Protein AF-A0A9W4WIR3-F1 (afdb_monomer)

Structure (mmCIF, N/CA/C/O backbone):
data_AF-A0A9W4WIR3-F1
#
_entry.id   AF-A0A9W4WIR3-F1
#
loop_
_atom_site.group_PDB
_atom_site.id
_atom_site.type_symbol
_atom_site.label_atom_id
_atom_site.label_alt_id
_atom_site.label_comp_id
_atom_site.label_asym_id
_atom_site.label_entity_id
_atom_site.label_seq_id
_atom_site.pdbx_PDB_ins_code
_atom_site.Cartn_x
_atom_site.Cartn_y
_atom_site.Cartn_z
_atom_site.occupancy
_atom_site.B_iso_or_equiv
_atom_site.auth_seq_id
_atom_site.auth_comp_id
_atom_site.auth_asym_id
_atom_site.auth_atom_id
_atom_site.pdbx_PDB_model_num
ATOM 1 N N . MET A 1 1 ? 50.436 39.613 -76.087 1.00 30.25 1 MET A N 1
ATOM 2 C CA . MET A 1 1 ? 48.975 39.705 -76.335 1.00 30.25 1 MET A CA 1
ATOM 3 C C . MET A 1 1 ? 48.524 38.460 -77.106 1.00 30.25 1 MET A C 1
ATOM 5 O O . MET A 1 1 ? 49.357 37.901 -77.804 1.00 30.25 1 MET A O 1
ATOM 9 N N . PRO A 1 2 ? 47.306 37.939 -76.873 1.00 43.53 2 PRO A N 1
ATOM 10 C CA . PRO A 1 2 ? 47.129 36.667 -76.156 1.00 43.53 2 PRO A CA 1
ATOM 11 C C . PRO A 1 2 ? 46.488 35.547 -76.994 1.00 43.53 2 PRO A C 1
ATOM 13 O O . PRO A 1 2 ? 45.785 35.813 -77.965 1.00 43.53 2 PRO A O 1
ATOM 16 N N . ARG A 1 3 ? 46.628 34.289 -76.548 1.00 31.00 3 ARG A N 1
ATOM 17 C CA . ARG A 1 3 ? 45.699 33.212 -76.921 1.00 31.00 3 ARG A CA 1
ATOM 18 C C . ARG A 1 3 ? 45.054 32.633 -75.665 1.00 31.00 3 ARG A C 1
ATOM 20 O O . ARG A 1 3 ? 45.722 32.169 -74.751 1.00 31.00 3 ARG A O 1
ATOM 27 N N . SER A 1 4 ? 43.737 32.778 -75.650 1.00 40.38 4 SER A N 1
ATOM 28 C CA . SER A 1 4 ? 42.777 32.390 -74.626 1.00 40.38 4 SER A CA 1
ATOM 29 C C . SER A 1 4 ? 42.793 30.881 -74.370 1.00 40.38 4 SER A C 1
ATOM 31 O O . SER A 1 4 ? 42.628 30.101 -75.304 1.00 40.38 4 SER A O 1
ATOM 33 N N . SER A 1 5 ? 42.941 30.492 -73.103 1.00 45.44 5 SER A N 1
ATOM 34 C CA . SER A 1 5 ? 42.632 29.154 -72.594 1.00 45.44 5 SER A CA 1
ATOM 35 C C . SER A 1 5 ? 41.405 29.268 -71.689 1.00 45.44 5 SER A C 1
ATOM 37 O O . SER A 1 5 ? 41.514 29.516 -70.490 1.00 45.44 5 SER A O 1
ATOM 39 N N . LYS A 1 6 ? 40.220 29.136 -72.288 1.00 47.03 6 LYS A N 1
ATOM 40 C CA . LYS A 1 6 ? 38.968 28.820 -71.589 1.00 47.03 6 LYS A CA 1
ATOM 41 C C . LYS A 1 6 ? 38.882 27.304 -71.445 1.00 47.03 6 LYS A C 1
ATOM 43 O O . LYS A 1 6 ? 38.845 26.672 -72.491 1.00 47.03 6 LYS A O 1
ATOM 48 N N . THR A 1 7 ? 38.782 26.795 -70.209 1.00 46.00 7 THR A N 1
ATOM 49 C CA . THR A 1 7 ? 37.977 25.627 -69.741 1.00 46.00 7 THR A CA 1
ATOM 50 C C . THR A 1 7 ? 38.471 25.151 -68.358 1.00 46.00 7 THR A C 1
ATOM 52 O O . THR A 1 7 ? 39.651 25.318 -68.067 1.00 46.00 7 THR A O 1
ATOM 55 N N . PRO A 1 8 ? 37.651 24.479 -67.528 1.00 44.12 8 PRO A N 1
ATOM 56 C CA . PRO A 1 8 ? 36.415 24.971 -66.917 1.00 44.12 8 PRO A CA 1
ATOM 57 C C . PRO A 1 8 ? 36.461 24.834 -65.375 1.00 44.12 8 PRO A C 1
ATOM 59 O O . PRO A 1 8 ? 37.082 23.917 -64.841 1.00 44.12 8 PRO A O 1
ATOM 62 N N . LEU A 1 9 ? 35.728 25.690 -64.648 1.00 46.25 9 LEU A N 1
ATOM 63 C CA . LEU A 1 9 ? 35.335 25.394 -63.265 1.00 46.25 9 LEU A CA 1
ATOM 64 C C . LEU A 1 9 ? 34.558 24.078 -63.274 1.00 46.25 9 LEU A C 1
ATOM 66 O O . LEU A 1 9 ? 33.414 24.040 -63.722 1.00 46.25 9 LEU A O 1
ATOM 70 N N . SER A 1 10 ? 35.184 23.007 -62.807 1.00 42.59 10 SER A N 1
ATOM 71 C CA . SER A 1 10 ? 34.531 21.714 -62.695 1.00 42.59 10 SER A CA 1
ATOM 72 C C . SER A 1 10 ? 34.669 21.218 -61.269 1.00 42.59 10 SER A C 1
ATOM 74 O O . SER A 1 10 ? 35.717 20.737 -60.860 1.00 42.59 10 SER A O 1
ATOM 76 N N . ILE A 1 11 ? 33.535 21.315 -60.575 1.00 48.41 11 ILE A N 1
ATOM 77 C CA . ILE A 1 11 ? 33.068 20.294 -59.645 1.00 48.41 11 ILE A CA 1
ATOM 78 C C . ILE A 1 11 ? 33.831 20.266 -58.314 1.00 48.41 11 ILE A C 1
ATOM 80 O O . ILE A 1 11 ? 34.620 19.376 -58.038 1.00 48.41 11 ILE A O 1
ATOM 84 N N . ASN A 1 12 ? 33.479 21.202 -57.432 1.00 47.25 12 ASN A N 1
ATOM 85 C CA . ASN A 1 12 ? 33.569 20.975 -55.985 1.00 47.25 12 ASN A CA 1
ATOM 86 C C . ASN A 1 12 ? 32.191 21.124 -55.315 1.00 47.25 12 ASN A C 1
ATOM 88 O O . ASN A 1 12 ? 32.084 21.520 -54.167 1.00 47.25 12 ASN A O 1
ATOM 92 N N . ILE A 1 13 ? 31.116 20.828 -56.055 1.00 45.84 13 ILE A N 1
ATOM 93 C CA . ILE A 1 13 ? 29.727 20.903 -55.555 1.00 45.84 13 ILE A CA 1
ATOM 94 C C . ILE A 1 13 ? 29.255 19.533 -55.016 1.00 45.84 13 ILE A C 1
ATOM 96 O O . ILE A 1 13 ? 28.239 19.436 -54.330 1.00 45.84 13 ILE A O 1
ATOM 100 N N . ILE A 1 14 ? 30.009 18.459 -55.280 1.00 46.72 14 ILE A N 1
ATOM 101 C CA . ILE A 1 14 ? 29.618 17.089 -54.905 1.00 46.72 14 ILE A CA 1
ATOM 102 C C . ILE A 1 14 ? 30.038 16.741 -53.464 1.00 46.72 14 ILE A C 1
ATOM 104 O O . ILE A 1 14 ? 29.395 15.907 -52.835 1.00 46.72 14 ILE A O 1
ATOM 108 N N . ASN A 1 15 ? 31.047 17.412 -52.893 1.00 48.00 15 ASN A N 1
ATOM 109 C CA . ASN A 1 15 ? 31.539 17.065 -51.552 1.00 48.00 15 ASN A CA 1
ATOM 110 C C . ASN A 1 15 ? 30.785 17.748 -50.400 1.00 48.00 15 ASN A C 1
ATOM 112 O O . ASN A 1 15 ? 30.662 17.142 -49.338 1.00 48.00 15 ASN A O 1
ATOM 116 N N . ASP A 1 16 ? 30.251 18.958 -50.588 1.00 46.59 16 ASP A N 1
ATOM 117 C CA . ASP A 1 16 ? 29.539 19.668 -49.511 1.00 46.59 16 ASP A CA 1
ATOM 118 C C . ASP A 1 16 ? 28.076 19.221 -49.365 1.00 46.59 16 ASP A C 1
ATOM 120 O O . ASP A 1 16 ? 27.536 19.168 -48.266 1.00 46.59 16 ASP A O 1
ATOM 124 N N . THR A 1 17 ? 27.427 18.797 -50.452 1.00 49.19 17 THR A N 1
ATOM 125 C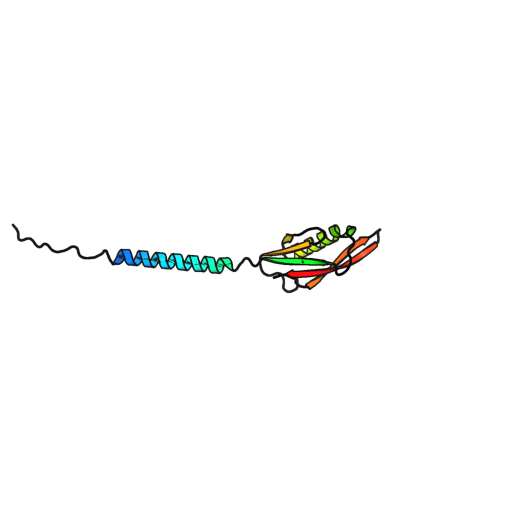 CA . THR A 1 17 ? 26.032 18.320 -50.383 1.00 49.19 17 THR A CA 1
ATOM 126 C C . THR A 1 17 ? 25.909 16.910 -49.803 1.00 49.19 17 THR A C 1
ATOM 128 O O . THR A 1 17 ? 24.873 16.562 -49.235 1.00 49.19 17 THR A O 1
ATOM 131 N N . GLN A 1 18 ? 26.960 16.090 -49.904 1.00 46.03 18 GLN A N 1
ATOM 132 C CA . GLN A 1 18 ? 26.957 14.717 -49.400 1.00 46.03 18 GLN A CA 1
ATOM 133 C C . GLN A 1 18 ? 27.224 14.647 -47.887 1.00 46.03 18 GLN A C 1
ATOM 135 O O . GLN A 1 18 ? 26.664 13.788 -47.202 1.00 46.03 18 GLN A O 1
ATOM 140 N N . THR A 1 19 ? 28.025 15.569 -47.343 1.00 50.25 19 THR A N 1
ATOM 141 C CA . THR A 1 19 ? 28.309 15.651 -45.903 1.00 50.25 19 THR A CA 1
ATOM 142 C C . THR A 1 19 ? 27.120 16.184 -45.105 1.00 50.25 19 THR A C 1
ATOM 144 O O . THR A 1 19 ? 26.859 15.665 -44.019 1.00 50.25 19 THR A O 1
ATOM 147 N N . ASP A 1 20 ? 26.346 17.130 -45.644 1.00 50.50 20 ASP A N 1
ATOM 148 C CA . ASP A 1 20 ? 25.134 17.635 -44.985 1.00 50.50 20 ASP A CA 1
ATOM 149 C C . ASP A 1 20 ? 23.993 16.599 -44.964 1.00 50.50 20 ASP A C 1
ATOM 151 O O . ASP A 1 20 ? 23.390 16.363 -43.914 1.00 50.50 20 ASP A O 1
ATOM 155 N N . LEU A 1 21 ? 23.777 15.869 -46.066 1.00 52.78 21 LEU A N 1
ATOM 156 C CA . LEU A 1 21 ? 22.785 14.783 -46.145 1.00 52.78 21 LEU A CA 1
ATOM 157 C C . LEU A 1 21 ? 23.079 13.632 -45.166 1.00 52.78 21 LEU A C 1
ATOM 159 O O . LEU A 1 21 ? 22.174 13.134 -44.496 1.00 52.78 21 LEU A O 1
ATOM 163 N N . LEU A 1 22 ? 24.345 13.224 -45.030 1.00 51.78 22 LEU A N 1
ATOM 164 C CA . LEU A 1 22 ? 24.761 12.188 -44.072 1.00 51.78 22 LEU A CA 1
ATOM 165 C C . LEU A 1 22 ? 24.641 12.653 -42.611 1.00 51.78 22 LEU A C 1
ATOM 167 O O . LEU A 1 22 ? 24.320 11.861 -41.719 1.00 51.78 22 LEU A O 1
ATOM 171 N N . LYS A 1 23 ? 24.878 13.942 -42.349 1.00 52.66 23 LYS A N 1
ATOM 172 C CA . LYS A 1 23 ? 24.800 14.526 -41.006 1.00 52.66 23 LYS A CA 1
ATOM 173 C C . LYS A 1 23 ? 23.362 14.580 -40.494 1.00 52.66 23 LYS A C 1
ATOM 175 O O . LYS A 1 23 ? 23.138 14.330 -39.308 1.00 52.66 23 LYS A O 1
ATOM 180 N N . ASP A 1 24 ? 22.394 14.848 -41.364 1.00 53.59 24 ASP A N 1
ATOM 181 C CA . ASP A 1 24 ? 20.982 14.891 -40.979 1.00 53.59 24 ASP A CA 1
ATOM 182 C C . ASP A 1 24 ? 20.365 13.496 -40.789 1.00 53.59 24 ASP A C 1
ATOM 184 O O . ASP A 1 24 ? 19.580 13.307 -39.855 1.00 53.59 24 ASP A O 1
ATOM 188 N N . I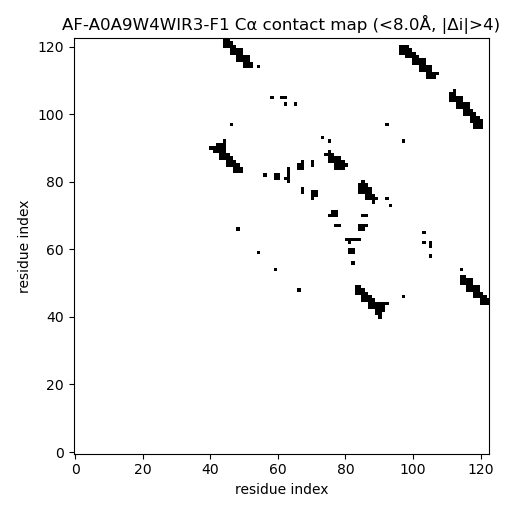LE A 1 25 ? 20.813 12.481 -41.541 1.00 57.12 25 ILE A N 1
ATOM 189 C CA . ILE A 1 25 ? 20.450 11.071 -41.291 1.00 57.12 25 ILE A CA 1
ATOM 190 C C . ILE A 1 25 ? 20.927 10.623 -39.898 1.00 57.12 25 ILE A C 1
ATOM 192 O O . ILE A 1 25 ? 20.175 9.990 -39.148 1.00 57.12 25 ILE A O 1
ATOM 196 N N . ASN A 1 26 ? 22.151 10.994 -39.509 1.00 58.16 26 ASN A N 1
ATOM 197 C CA . ASN A 1 26 ? 22.712 10.635 -38.204 1.00 58.16 26 ASN A CA 1
ATOM 198 C C . ASN A 1 26 ? 22.005 11.343 -37.040 1.00 58.16 26 ASN A C 1
ATOM 200 O O . ASN A 1 26 ? 21.760 10.720 -36.006 1.00 58.16 26 ASN A O 1
ATOM 204 N N . LYS A 1 27 ? 21.619 12.616 -37.203 1.00 60.34 27 LYS A N 1
ATOM 205 C CA . LYS A 1 27 ? 20.827 13.342 -36.194 1.00 60.34 27 LYS A CA 1
ATOM 206 C C . LYS A 1 27 ? 19.434 12.738 -36.020 1.00 60.34 27 LYS A C 1
ATOM 208 O O . LYS A 1 27 ? 19.010 12.542 -34.884 1.00 60.34 27 LYS A O 1
ATOM 213 N N . PHE A 1 28 ? 18.736 12.421 -37.114 1.00 60.66 28 PHE A N 1
ATOM 214 C CA . PHE A 1 28 ? 17.400 11.821 -37.051 1.00 60.66 28 PHE A CA 1
ATOM 215 C C . PHE A 1 28 ? 17.438 10.435 -36.398 1.00 60.66 28 PHE A C 1
ATOM 217 O O . PHE A 1 28 ? 16.624 10.134 -35.530 1.00 60.66 28 PHE A O 1
ATOM 224 N N . THR A 1 29 ? 18.441 9.626 -36.743 1.00 64.00 29 THR A N 1
ATOM 225 C CA . THR A 1 29 ? 18.641 8.293 -36.162 1.00 64.00 29 THR A CA 1
ATOM 226 C C . THR A 1 29 ? 18.949 8.378 -34.666 1.00 64.00 29 THR A C 1
ATOM 228 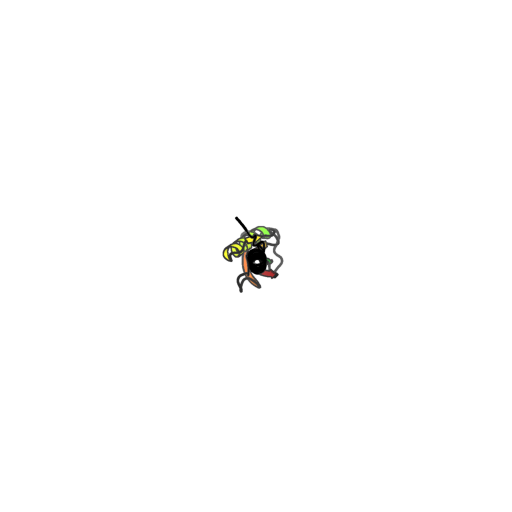O O . THR A 1 29 ? 18.329 7.672 -33.876 1.00 64.00 29 THR A O 1
ATOM 231 N N . LEU A 1 30 ? 19.838 9.281 -34.238 1.00 61.84 30 LEU A N 1
ATOM 232 C CA . LEU A 1 30 ? 20.132 9.488 -32.816 1.00 61.84 30 LEU A CA 1
ATOM 233 C C . LEU A 1 30 ? 18.901 9.958 -32.033 1.00 61.84 30 LEU A C 1
ATOM 235 O O . LEU A 1 30 ? 18.610 9.402 -30.977 1.00 61.84 30 LEU A O 1
ATOM 239 N N . LEU A 1 31 ? 18.147 10.932 -32.552 1.00 63.56 31 LEU A N 1
ATOM 240 C CA . LEU A 1 31 ? 16.912 11.410 -31.921 1.00 63.56 31 LEU A CA 1
ATOM 241 C C . LEU A 1 31 ? 15.852 10.308 -31.830 1.00 63.56 31 LEU A C 1
ATOM 243 O O . LEU A 1 31 ? 15.198 10.179 -30.799 1.00 63.56 31 LEU A O 1
ATOM 247 N N . PHE A 1 32 ? 15.721 9.481 -32.868 1.00 64.25 32 PHE A N 1
ATOM 248 C CA . PHE A 1 32 ? 14.831 8.325 -32.878 1.00 64.25 32 PHE A CA 1
ATOM 249 C C . PHE A 1 32 ? 15.212 7.305 -31.796 1.00 64.25 32 PHE A C 1
ATOM 251 O O . PHE A 1 32 ? 14.335 6.850 -31.065 1.00 64.25 32 PHE A O 1
ATOM 258 N N . TRP A 1 33 ? 16.505 7.015 -31.608 1.00 62.34 33 TRP A N 1
ATOM 259 C CA . TRP A 1 33 ? 16.983 6.146 -30.525 1.00 62.34 33 TRP A CA 1
ATOM 260 C C . TRP A 1 33 ? 16.804 6.761 -29.134 1.00 62.34 33 TRP A C 1
ATOM 262 O O . TRP A 1 33 ? 16.393 6.052 -28.219 1.00 62.34 33 TRP A O 1
ATOM 272 N N . PHE A 1 34 ? 17.037 8.066 -28.956 1.00 63.00 34 PHE A N 1
ATOM 273 C CA . PHE A 1 34 ? 16.742 8.750 -27.690 1.00 63.00 34 PHE A CA 1
ATOM 274 C C . PHE A 1 34 ? 15.243 8.759 -27.376 1.00 63.00 34 PHE A C 1
ATOM 276 O O . PHE A 1 34 ? 14.869 8.610 -26.217 1.00 63.00 34 PHE A O 1
ATOM 283 N N . PHE A 1 35 ? 14.381 8.883 -28.386 1.00 58.56 35 PHE A N 1
ATOM 284 C CA . PHE A 1 35 ? 12.932 8.829 -28.206 1.00 58.56 35 PHE A CA 1
ATOM 285 C C . PHE A 1 35 ? 12.446 7.403 -27.902 1.00 58.56 35 PHE A C 1
ATOM 287 O O . PHE A 1 35 ? 11.624 7.217 -27.011 1.00 58.56 35 PHE A O 1
ATOM 294 N N . LEU A 1 36 ? 13.001 6.381 -28.565 1.00 56.03 36 LEU A N 1
ATOM 295 C CA . LEU A 1 36 ? 12.702 4.968 -28.290 1.00 56.03 36 LEU A CA 1
ATOM 296 C C . LEU A 1 36 ? 13.206 4.506 -26.918 1.00 56.03 36 LEU A C 1
ATOM 298 O O . LEU A 1 36 ? 12.484 3.811 -26.207 1.00 56.03 36 LEU A O 1
ATOM 302 N N . LEU A 1 37 ? 14.410 4.918 -26.514 1.00 53.81 37 LEU A N 1
ATOM 303 C CA . LEU A 1 37 ? 14.944 4.641 -25.177 1.00 53.81 37 LEU A CA 1
ATOM 304 C C . LEU A 1 37 ? 14.245 5.485 -24.098 1.00 53.81 37 LEU A C 1
ATOM 306 O O . LEU A 1 37 ? 14.047 5.007 -22.984 1.00 53.81 37 LEU A O 1
ATOM 310 N N . GLY A 1 38 ? 13.824 6.710 -24.425 1.00 48.06 38 GLY A N 1
ATOM 311 C CA . GLY A 1 38 ? 13.077 7.595 -23.527 1.00 48.06 38 GLY A CA 1
ATOM 312 C C . GLY A 1 38 ? 11.617 7.179 -23.317 1.00 48.06 38 GLY A C 1
ATOM 313 O O . GLY A 1 38 ? 11.060 7.407 -22.246 1.00 48.06 38 GLY A O 1
ATOM 314 N N . ALA A 1 39 ? 10.995 6.518 -24.298 1.00 48.47 39 ALA A N 1
ATOM 315 C CA . ALA A 1 39 ? 9.623 6.019 -24.192 1.00 48.47 39 ALA A CA 1
ATOM 316 C C . ALA A 1 39 ? 9.491 4.777 -23.288 1.00 48.47 39 ALA A C 1
ATOM 318 O O . ALA A 1 39 ? 8.391 4.456 -22.841 1.00 48.47 39 ALA A O 1
ATOM 319 N N . ALA A 1 40 ? 10.595 4.089 -22.978 1.00 47.47 40 ALA A N 1
ATOM 320 C CA . ALA A 1 40 ? 10.580 2.879 -22.158 1.00 47.47 40 ALA A CA 1
ATOM 321 C C . ALA A 1 40 ? 10.467 3.141 -20.642 1.00 47.47 40 ALA A C 1
ATOM 323 O O . ALA A 1 40 ? 10.242 2.202 -19.881 1.00 47.47 40 ALA A O 1
ATOM 324 N N . SER A 1 41 ? 10.621 4.380 -20.163 1.00 46.91 41 SER A N 1
ATOM 325 C CA . SER A 1 41 ? 10.841 4.635 -18.729 1.00 46.91 41 SER A CA 1
ATOM 326 C C . SER A 1 41 ? 9.628 5.133 -17.938 1.00 46.91 41 SER A C 1
ATOM 328 O O . SER A 1 41 ? 9.798 5.625 -16.823 1.00 46.91 41 SER A O 1
ATOM 330 N N . VAL A 1 42 ? 8.399 5.002 -18.449 1.00 50.16 42 VAL A N 1
ATOM 331 C CA . VAL A 1 42 ? 7.193 5.387 -17.686 1.00 50.16 42 VAL A CA 1
ATOM 332 C C . VAL A 1 42 ? 6.170 4.258 -17.607 1.00 50.16 42 VAL A C 1
ATOM 334 O O . VAL A 1 42 ? 4.984 4.431 -17.865 1.00 50.16 42 VAL A O 1
ATOM 337 N N . TYR A 1 43 ? 6.624 3.078 -17.188 1.00 51.69 43 TYR A N 1
ATOM 338 C CA . TYR A 1 43 ? 5.714 2.067 -16.654 1.00 51.69 43 TYR A CA 1
ATOM 339 C C . TYR A 1 43 ? 5.206 2.552 -15.294 1.00 51.69 43 TYR A C 1
ATOM 341 O O . TYR A 1 43 ? 5.860 2.383 -14.269 1.00 51.69 43 TYR A O 1
ATOM 349 N N . ALA A 1 44 ? 4.058 3.226 -15.286 1.00 57.12 44 ALA A N 1
ATOM 350 C CA . ALA A 1 44 ? 3.358 3.550 -14.054 1.00 57.12 44 ALA A CA 1
ATOM 351 C C . ALA A 1 44 ? 2.573 2.313 -13.607 1.00 57.12 44 ALA A C 1
ATOM 353 O O . ALA A 1 44 ? 1.522 2.005 -14.163 1.00 57.12 44 ALA A O 1
ATOM 354 N N . SER A 1 45 ? 3.089 1.583 -12.617 1.00 72.44 45 SER A N 1
ATOM 355 C CA . SER A 1 45 ? 2.339 0.481 -12.011 1.00 72.44 45 SER A CA 1
ATOM 356 C C . SER A 1 45 ? 1.430 1.019 -10.913 1.00 72.44 45 SER A C 1
ATOM 358 O O . SER A 1 45 ? 1.907 1.608 -9.939 1.00 72.44 45 SER A O 1
ATOM 360 N N . THR A 1 46 ? 0.125 0.789 -11.046 1.00 84.69 46 THR A N 1
ATOM 361 C CA . THR A 1 46 ? -0.860 1.158 -10.024 1.00 84.69 46 THR A CA 1
ATOM 362 C C . THR A 1 46 ? -1.197 -0.052 -9.160 1.00 84.69 46 THR A C 1
ATOM 364 O O . THR A 1 46 ? -1.682 -1.084 -9.633 1.00 84.69 46 THR A O 1
ATOM 367 N N . CYS A 1 47 ? -0.998 0.091 -7.854 1.00 86.75 47 CYS A N 1
ATOM 368 C CA . CYS A 1 47 ? 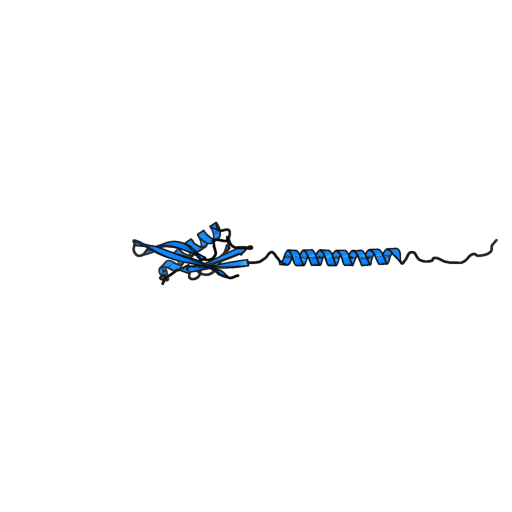-1.410 -0.875 -6.848 1.00 86.75 47 CYS A CA 1
ATOM 369 C C . CYS A 1 47 ? -2.617 -0.356 -6.077 1.00 86.75 47 CYS A C 1
ATOM 371 O O . CYS A 1 47 ? -2.667 0.801 -5.690 1.00 86.75 47 CYS A O 1
ATOM 373 N N . THR A 1 48 ? -3.602 -1.209 -5.831 1.00 89.19 48 THR A N 1
ATOM 374 C CA . THR A 1 48 ? -4.808 -0.871 -5.067 1.00 89.19 48 THR A CA 1
ATOM 375 C C . THR A 1 48 ? -4.835 -1.665 -3.774 1.00 89.19 48 THR A C 1
ATOM 377 O O . THR A 1 48 ? -4.496 -2.848 -3.762 1.00 89.19 48 THR A O 1
ATOM 380 N N . ALA A 1 49 ? -5.212 -1.019 -2.676 1.00 88.19 49 ALA A N 1
ATOM 381 C CA . ALA A 1 49 ? -5.379 -1.666 -1.385 1.00 88.19 49 ALA A CA 1
ATOM 382 C C . ALA A 1 49 ? -6.850 -2.037 -1.190 1.00 88.19 49 ALA A C 1
ATOM 384 O O . ALA A 1 49 ? -7.742 -1.203 -1.341 1.00 88.19 49 ALA A O 1
ATOM 385 N N . SER A 1 50 ? -7.101 -3.302 -0.859 1.00 86.62 50 SER A N 1
ATOM 386 C CA . SER A 1 50 ? -8.440 -3.830 -0.587 1.00 86.62 50 SER A CA 1
ATOM 387 C C . SER A 1 50 ? -8.463 -4.563 0.759 1.00 86.62 50 SER A C 1
ATOM 389 O O . SER A 1 50 ? -7.568 -5.376 1.016 1.00 86.62 50 SER A O 1
ATOM 391 N N . PRO A 1 51 ? -9.457 -4.313 1.627 1.00 85.81 51 PRO A N 1
ATOM 392 C CA . PRO A 1 51 ? -9.649 -5.099 2.842 1.00 85.81 51 PRO A CA 1
ATOM 393 C C . PRO A 1 51 ? -10.055 -6.540 2.487 1.00 85.81 51 PRO A C 1
ATOM 395 O O . PRO A 1 51 ? -10.769 -6.775 1.516 1.00 85.81 51 PRO A O 1
ATOM 398 N N . GLN A 1 52 ? -9.608 -7.525 3.271 1.00 76.62 52 GLN A N 1
ATOM 399 C CA . GLN A 1 52 ? -9.928 -8.950 3.079 1.00 76.62 52 GLN A CA 1
ATOM 400 C C . GLN A 1 52 ? -11.295 -9.353 3.674 1.00 76.62 52 GLN A C 1
ATOM 402 O O . GLN A 1 52 ? -11.551 -10.532 3.897 1.00 76.62 52 GLN A O 1
ATOM 407 N N . GLY A 1 53 ? -12.173 -8.384 3.939 1.00 74.88 53 GLY A N 1
ATOM 408 C CA . GLY A 1 53 ? -13.513 -8.581 4.488 1.00 74.88 53 GLY A CA 1
ATOM 409 C C . GLY A 1 53 ? -14.363 -7.318 4.342 1.00 74.88 53 GLY A C 1
ATOM 410 O O . GLY A 1 53 ? -13.888 -6.309 3.819 1.00 74.88 53 GLY A O 1
ATOM 411 N N . ASN A 1 54 ? -15.612 -7.366 4.815 1.00 70.38 54 ASN A N 1
ATOM 412 C CA . ASN A 1 54 ? -16.491 -6.195 4.845 1.00 70.38 54 ASN A CA 1
ATOM 413 C C . ASN A 1 54 ? -15.970 -5.181 5.869 1.00 70.38 54 ASN A C 1
ATOM 415 O O . ASN A 1 54 ? -16.229 -5.291 7.067 1.00 70.38 54 ASN A O 1
ATOM 419 N N . LEU A 1 55 ? -15.205 -4.205 5.382 1.00 75.69 55 LEU A N 1
ATOM 420 C CA . LEU A 1 55 ? -14.854 -3.024 6.151 1.00 75.69 55 LEU A CA 1
ATOM 421 C C . LEU A 1 55 ? -16.068 -2.094 6.185 1.00 75.69 55 LEU A C 1
ATOM 423 O O . LEU A 1 55 ? -16.611 -1.732 5.144 1.00 75.69 55 LEU A O 1
ATOM 427 N N . ASP A 1 56 ? -16.505 -1.732 7.387 1.00 75.81 56 ASP A N 1
ATOM 428 C CA . ASP A 1 56 ? -17.559 -0.737 7.560 1.00 75.81 56 ASP A CA 1
ATOM 429 C C . ASP A 1 56 ? -17.057 0.640 7.086 1.00 75.81 56 ASP A C 1
ATOM 431 O O . ASP A 1 56 ? -15.922 1.024 7.386 1.00 75.81 56 ASP A O 1
ATOM 435 N N . ARG A 1 57 ? -17.912 1.400 6.389 1.00 79.06 57 ARG A N 1
ATOM 436 C CA . ARG A 1 57 ? -17.587 2.710 5.798 1.00 79.06 57 ARG A CA 1
ATOM 437 C C . ARG A 1 57 ? -17.008 3.697 6.806 1.00 79.06 57 ARG A C 1
ATOM 439 O O . ARG A 1 57 ? -16.180 4.535 6.457 1.00 79.06 57 ARG A O 1
ATOM 446 N N . ARG A 1 58 ?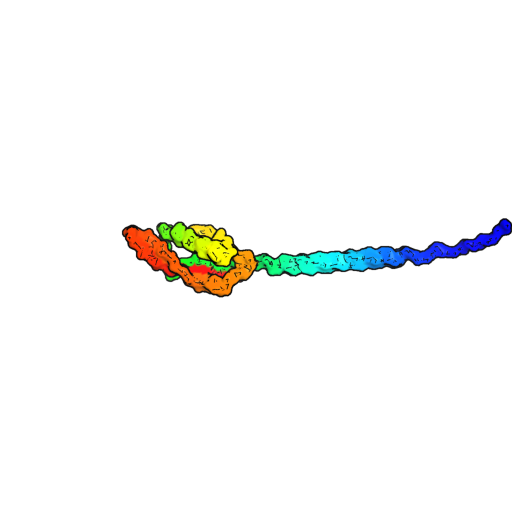 -17.400 3.581 8.077 1.00 78.50 58 ARG A N 1
ATOM 447 C CA . ARG A 1 58 ? -16.859 4.395 9.180 1.00 78.50 58 ARG A CA 1
ATOM 448 C C . ARG A 1 58 ? -15.338 4.263 9.354 1.00 78.50 58 ARG A C 1
ATOM 450 O O . ARG A 1 58 ? -14.710 5.147 9.926 1.00 78.50 58 ARG A O 1
ATOM 457 N N . PHE A 1 59 ? -14.737 3.186 8.848 1.00 82.31 59 PHE A N 1
ATOM 458 C CA . PHE A 1 59 ? -13.302 2.928 8.931 1.00 82.31 59 PHE A CA 1
ATOM 459 C C . PHE A 1 59 ? -12.539 3.215 7.636 1.00 82.31 59 PHE A C 1
ATOM 461 O O . PHE A 1 59 ? -11.307 3.166 7.658 1.00 82.31 59 PHE A O 1
ATOM 468 N N . ASP A 1 60 ? -13.226 3.566 6.542 1.00 83.25 60 ASP A N 1
ATOM 469 C CA . ASP A 1 60 ? -12.609 3.827 5.234 1.00 83.25 60 ASP A CA 1
ATOM 470 C C . ASP A 1 60 ? -11.530 4.913 5.328 1.00 83.25 60 ASP A C 1
ATOM 472 O O . ASP A 1 60 ? -10.452 4.787 4.752 1.00 83.25 60 ASP A O 1
ATOM 476 N N . GLN A 1 61 ? -11.762 5.967 6.118 1.00 85.00 61 GLN A N 1
ATOM 477 C CA . GLN A 1 61 ? -10.790 7.051 6.267 1.00 85.00 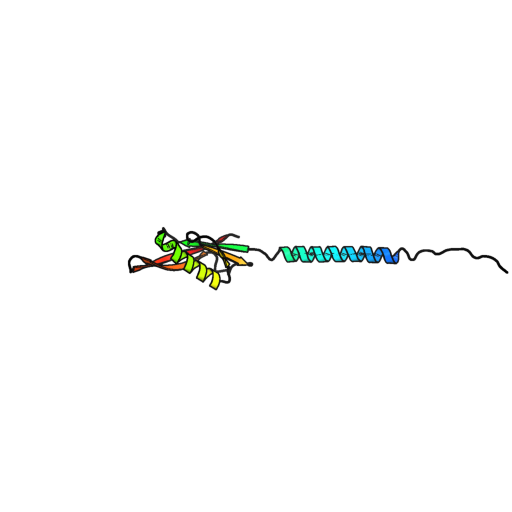61 GLN A CA 1
ATOM 478 C C . GLN A 1 61 ? -9.518 6.605 7.006 1.00 85.00 61 GLN A C 1
ATOM 480 O O . GLN A 1 61 ? -8.405 6.934 6.586 1.00 85.00 61 GLN A O 1
ATOM 485 N N . SER A 1 62 ? -9.659 5.857 8.101 1.00 84.69 62 SER A N 1
ATOM 486 C CA . SER A 1 62 ? -8.521 5.327 8.865 1.00 84.69 62 SER A CA 1
ATOM 487 C C . SER A 1 62 ? -7.731 4.318 8.036 1.00 84.69 62 SER A C 1
ATOM 489 O O . SER A 1 62 ? -6.501 4.384 7.981 1.00 84.69 62 SER A O 1
ATOM 491 N N . PHE A 1 63 ? -8.449 3.453 7.319 1.00 86.81 63 PHE A N 1
ATOM 492 C CA . PHE A 1 63 ? -7.893 2.508 6.364 1.00 86.81 63 PHE A CA 1
ATOM 493 C C . PHE A 1 63 ? -7.093 3.206 5.263 1.00 86.81 63 PHE A C 1
ATOM 495 O O . PHE A 1 63 ? -5.915 2.900 5.067 1.00 86.81 63 PHE A O 1
ATOM 502 N N . ALA A 1 64 ? -7.685 4.208 4.611 1.00 88.00 64 ALA A N 1
ATOM 503 C CA . ALA A 1 64 ? -7.025 4.988 3.575 1.00 88.00 64 ALA A CA 1
ATOM 504 C C . ALA A 1 64 ? -5.758 5.669 4.092 1.00 88.00 64 ALA A C 1
ATOM 506 O O . ALA A 1 64 ? -4.715 5.568 3.456 1.00 88.00 64 ALA A O 1
ATOM 507 N N . ARG A 1 65 ? -5.793 6.298 5.273 1.00 88.81 65 ARG A N 1
ATOM 508 C CA . ARG A 1 65 ? -4.604 6.939 5.866 1.00 88.81 65 ARG A CA 1
ATOM 509 C C . ARG A 1 65 ? -3.467 5.952 6.120 1.00 88.81 65 ARG A C 1
ATOM 511 O O . ARG A 1 65 ? -2.299 6.329 6.019 1.00 88.81 65 ARG A O 1
ATOM 518 N N . GLN A 1 66 ? -3.778 4.715 6.498 1.00 88.00 66 GLN A N 1
ATOM 519 C CA . GLN A 1 66 ? -2.761 3.695 6.753 1.00 88.00 66 GLN A CA 1
ATOM 520 C C . GLN A 1 66 ? -2.196 3.135 5.444 1.00 88.00 66 GLN A C 1
ATOM 522 O O . GLN A 1 66 ? -0.978 3.087 5.285 1.00 88.00 66 GLN A O 1
ATOM 527 N N . ALA A 1 67 ? -3.059 2.853 4.465 1.00 88.75 67 ALA A N 1
ATOM 528 C CA . ALA A 1 67 ? -2.649 2.461 3.120 1.00 88.75 67 ALA A CA 1
ATOM 529 C C . ALA A 1 67 ? -1.796 3.548 2.434 1.00 88.75 67 ALA A C 1
ATOM 531 O O . ALA A 1 67 ? -0.761 3.258 1.842 1.00 88.75 67 ALA A O 1
ATOM 532 N N . GLN A 1 68 ? -2.166 4.825 2.565 1.00 89.75 68 GLN A N 1
ATOM 533 C CA . GLN A 1 68 ? -1.391 5.949 2.032 1.00 89.75 68 GLN A CA 1
ATOM 534 C C . GLN A 1 68 ? -0.009 6.063 2.683 1.00 89.75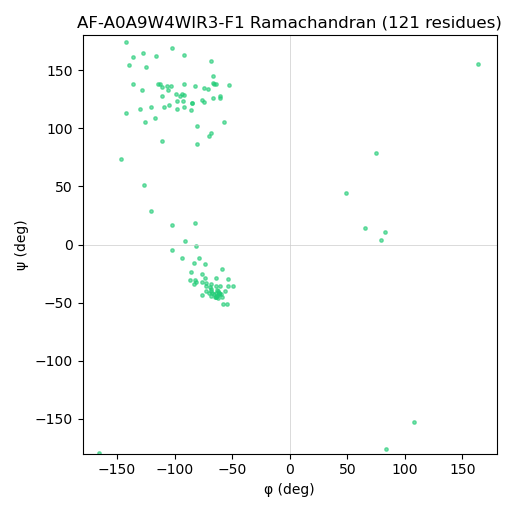 68 GLN A C 1
ATOM 536 O O . GLN A 1 68 ? 0.968 6.361 1.997 1.00 89.75 68 GLN A O 1
ATOM 541 N N . ARG A 1 69 ? 0.094 5.818 3.995 1.00 89.38 69 ARG A N 1
ATOM 542 C CA . ARG A 1 69 ? 1.383 5.784 4.700 1.00 89.38 69 ARG A CA 1
ATOM 543 C C . ARG A 1 69 ? 2.265 4.646 4.206 1.00 89.38 69 ARG A C 1
ATOM 545 O O . ARG A 1 69 ? 3.436 4.883 3.924 1.00 89.38 69 ARG A O 1
ATOM 552 N N . GLU A 1 70 ? 1.705 3.451 4.049 1.00 87.88 70 GLU A N 1
ATOM 553 C CA . GLU A 1 70 ? 2.449 2.308 3.521 1.00 87.88 70 GLU A CA 1
ATOM 554 C C . GLU A 1 70 ? 2.908 2.560 2.080 1.00 87.88 70 GLU A C 1
ATOM 556 O O . GLU A 1 70 ? 4.083 2.365 1.776 1.00 87.88 70 GLU A O 1
ATOM 561 N N . CYS A 1 71 ? 2.028 3.100 1.233 1.00 89.12 71 CYS A N 1
ATOM 562 C CA . CYS A 1 71 ? 2.355 3.511 -0.130 1.00 89.12 71 CYS A CA 1
ATOM 563 C C . CYS A 1 71 ? 3.544 4.483 -0.175 1.00 89.12 71 CYS A C 1
ATOM 565 O O . CYS A 1 71 ? 4.522 4.232 -0.877 1.00 89.12 71 CYS A O 1
ATOM 567 N N . ARG A 1 72 ? 3.501 5.553 0.630 1.00 88.81 72 ARG A N 1
ATOM 568 C CA . ARG A 1 72 ? 4.603 6.524 0.724 1.00 88.81 72 ARG A CA 1
ATOM 569 C C . ARG A 1 72 ? 5.893 5.877 1.224 1.00 88.81 72 ARG A C 1
ATOM 571 O O . ARG A 1 72 ? 6.951 6.149 0.669 1.00 88.81 72 ARG A O 1
ATOM 578 N N . SER A 1 73 ? 5.814 4.997 2.228 1.00 88.12 73 SER A N 1
ATOM 579 C CA . SER A 1 73 ? 6.988 4.273 2.745 1.00 88.12 73 SER A CA 1
ATOM 580 C C . SER A 1 73 ? 7.618 3.339 1.712 1.00 88.12 73 SER A C 1
ATOM 582 O O . SER A 1 73 ? 8.822 3.114 1.735 1.00 88.12 73 SER A O 1
ATOM 584 N N . ALA A 1 74 ? 6.813 2.826 0.781 1.00 85.12 74 ALA A N 1
ATOM 585 C CA . ALA A 1 74 ? 7.265 1.989 -0.319 1.00 85.12 74 ALA A CA 1
ATOM 586 C C . ALA A 1 74 ? 7.843 2.798 -1.497 1.00 85.12 74 ALA A C 1
ATOM 588 O O . ALA A 1 74 ? 8.261 2.199 -2.484 1.00 85.12 74 ALA A O 1
ATOM 589 N N . GLY A 1 75 ? 7.859 4.135 -1.413 1.00 86.06 75 GLY A N 1
ATOM 590 C CA . GLY A 1 75 ? 8.323 5.025 -2.482 1.00 86.06 75 GLY A CA 1
ATOM 591 C C . GLY A 1 75 ? 7.275 5.307 -3.564 1.00 86.06 75 GLY A C 1
ATOM 592 O O . GLY A 1 75 ? 7.605 5.872 -4.604 1.00 86.06 75 GLY A O 1
ATOM 593 N N . GLY A 1 76 ? 6.016 4.923 -3.336 1.00 87.50 76 GLY A N 1
ATOM 594 C CA . GLY A 1 76 ? 4.905 5.198 -4.240 1.00 87.50 76 GLY A CA 1
ATOM 595 C C . GLY A 1 76 ? 4.172 6.503 -3.914 1.00 87.50 76 GLY A C 1
ATOM 596 O O . GLY A 1 76 ? 4.270 7.069 -2.823 1.00 87.50 76 GLY A O 1
ATOM 597 N N . SER A 1 77 ? 3.399 6.981 -4.882 1.00 89.12 77 SER A N 1
ATOM 598 C CA . SER A 1 77 ? 2.530 8.149 -4.759 1.00 89.12 77 SER A CA 1
ATOM 599 C C . SER A 1 77 ? 1.097 7.700 -4.461 1.00 89.12 77 SER A C 1
ATOM 601 O O . SER A 1 77 ? 0.493 7.013 -5.288 1.00 89.12 77 SER A O 1
ATOM 603 N N . PRO A 1 78 ? 0.520 8.055 -3.299 1.00 87.94 78 PRO A N 1
ATOM 604 C CA . PRO A 1 78 ? -0.843 7.665 -2.974 1.00 87.94 78 PRO A CA 1
ATOM 605 C C . PRO A 1 78 ? -1.850 8.325 -3.916 1.00 87.94 78 PRO A C 1
ATOM 607 O O . PRO A 1 78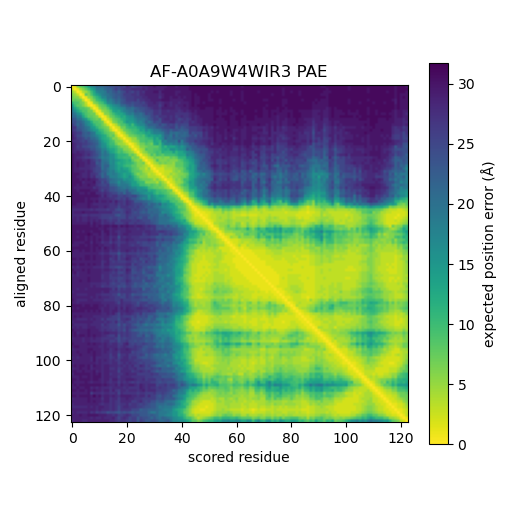 ? -1.759 9.516 -4.209 1.00 87.94 78 PRO A O 1
ATOM 610 N N . LYS A 1 79 ? -2.844 7.548 -4.336 1.00 85.06 79 LYS A N 1
ATOM 611 C CA . LYS A 1 79 ? -3.921 7.944 -5.247 1.00 85.06 79 LYS A CA 1
ATOM 612 C C . LYS A 1 79 ? -5.235 7.290 -4.813 1.00 85.06 79 LYS A C 1
ATOM 614 O O . LYS A 1 79 ? -5.253 6.467 -3.902 1.00 85.06 79 LYS A O 1
ATOM 619 N N . GLY A 1 80 ? -6.338 7.631 -5.469 1.00 79.62 80 GLY A N 1
ATOM 620 C CA . GLY A 1 80 ? -7.645 7.025 -5.212 1.00 79.62 80 GLY A CA 1
ATOM 621 C C . GLY A 1 80 ? -8.402 7.651 -4.038 1.00 79.62 80 GLY A C 1
ATOM 622 O O . GLY A 1 80 ? -7.971 8.640 -3.447 1.00 79.62 80 GLY A O 1
ATOM 623 N N . ASN A 1 81 ? -9.558 7.066 -3.730 1.00 81.19 81 ASN A N 1
ATOM 624 C CA . ASN A 1 81 ? -10.521 7.591 -2.758 1.00 81.19 81 ASN A CA 1
ATOM 625 C C . ASN A 1 81 ? -10.431 6.828 -1.429 1.00 81.19 81 ASN A C 1
ATOM 627 O O . ASN A 1 81 ? -9.839 5.753 -1.370 1.00 81.19 81 ASN A O 1
ATOM 631 N N . ASN A 1 82 ? -11.088 7.328 -0.376 1.00 79.50 82 ASN A N 1
ATOM 632 C CA . ASN A 1 82 ? -11.062 6.697 0.953 1.00 79.50 82 ASN A CA 1
ATOM 633 C C . ASN A 1 82 ? -11.475 5.209 0.932 1.00 79.50 82 ASN A C 1
ATOM 635 O O . ASN A 1 82 ? -10.886 4.388 1.622 1.00 79.50 82 ASN A O 1
ATOM 639 N N . ASN A 1 83 ? -12.429 4.844 0.077 1.00 78.12 83 ASN A N 1
ATOM 640 C CA . ASN A 1 83 ? -12.961 3.481 -0.010 1.00 78.12 83 ASN A CA 1
ATOM 641 C C . ASN A 1 83 ? -12.096 2.554 -0.883 1.00 78.12 83 ASN A C 1
ATOM 643 O O . ASN A 1 83 ? -12.262 1.337 -0.862 1.00 78.12 83 ASN A O 1
ATOM 647 N N . ARG A 1 84 ? -11.204 3.126 -1.699 1.00 82.44 84 ARG A N 1
ATOM 648 C CA . ARG A 1 84 ? -10.291 2.414 -2.605 1.00 82.44 84 ARG A CA 1
ATOM 649 C C . ARG A 1 84 ? -8.974 3.189 -2.713 1.00 82.44 84 ARG A C 1
ATOM 651 O O . ARG A 1 84 ? -8.732 3.849 -3.729 1.00 82.44 84 ARG A O 1
ATOM 658 N N . PRO A 1 85 ? -8.136 3.143 -1.666 1.00 88.00 85 PRO A N 1
ATOM 659 C CA . PRO A 1 85 ? -6.807 3.720 -1.724 1.00 88.00 85 PRO A CA 1
ATOM 660 C C . PRO A 1 85 ? -5.957 2.976 -2.759 1.00 88.00 85 PRO A C 1
ATOM 662 O O . PRO A 1 85 ? -5.975 1.747 -2.858 1.00 88.00 85 PRO A O 1
ATOM 665 N N . ALA A 1 86 ? -5.204 3.742 -3.531 1.00 89.00 86 ALA A N 1
ATOM 666 C CA . ALA A 1 86 ? -4.287 3.276 -4.552 1.00 89.00 86 ALA A CA 1
ATOM 667 C C . ALA A 1 86 ? -2.892 3.879 -4.337 1.00 89.00 86 ALA A C 1
ATOM 669 O O . ALA A 1 86 ? -2.704 4.825 -3.571 1.00 89.00 86 ALA A O 1
ATOM 670 N N . CYS A 1 87 ? -1.907 3.302 -5.004 1.00 89.00 87 CYS A N 1
ATOM 671 C CA . CYS A 1 87 ? -0.508 3.659 -4.927 1.00 89.00 87 CYS A CA 1
ATOM 672 C C . CYS A 1 87 ? 0.101 3.536 -6.321 1.00 89.00 87 CYS A C 1
ATOM 674 O O . CYS A 1 87 ? 0.177 2.431 -6.856 1.00 89.00 87 CYS A O 1
ATOM 676 N N . ASP A 1 88 ? 0.505 4.661 -6.901 1.00 88.75 88 ASP A N 1
ATOM 677 C CA . ASP A 1 88 ? 1.189 4.704 -8.191 1.00 88.75 88 ASP A CA 1
ATOM 678 C C . ASP A 1 88 ? 2.701 4.694 -7.967 1.00 88.75 88 ASP A C 1
ATOM 680 O O . ASP A 1 88 ? 3.233 5.507 -7.210 1.00 88.75 88 ASP A O 1
ATOM 684 N N . PHE A 1 89 ? 3.408 3.804 -8.654 1.00 84.38 89 PHE A N 1
ATOM 685 C CA . PHE A 1 89 ? 4.868 3.757 -8.647 1.00 84.38 89 PHE A CA 1
ATOM 686 C C . PHE A 1 89 ? 5.415 4.353 -9.944 1.00 84.38 89 PHE A C 1
ATOM 688 O O . PHE A 1 89 ? 4.900 4.084 -11.029 1.00 84.38 89 PHE A O 1
ATOM 695 N N . ARG A 1 90 ? 6.462 5.182 -9.841 1.00 77.12 90 ARG A N 1
ATOM 696 C CA . ARG A 1 90 ? 7.226 5.649 -11.006 1.00 77.12 90 ARG A CA 1
ATOM 697 C C . ARG A 1 90 ? 8.209 4.542 -11.397 1.00 77.12 90 ARG A C 1
ATOM 699 O O . ARG A 1 90 ? 9.332 4.533 -10.904 1.00 77.12 90 ARG A O 1
ATOM 706 N N . GLY A 1 91 ? 7.753 3.596 -12.217 1.00 74.88 91 GLY A N 1
ATOM 707 C CA . GLY A 1 91 ? 8.488 2.382 -12.581 1.00 74.88 91 GLY A CA 1
ATOM 708 C C . GLY A 1 91 ? 7.901 1.121 -11.940 1.00 74.88 91 GLY A C 1
ATOM 709 O O . GLY A 1 91 ? 6.707 1.048 -11.630 1.00 74.88 91 GLY A O 1
ATOM 710 N N . ASP A 1 92 ? 8.751 0.115 -11.733 1.00 74.00 92 ASP A N 1
ATOM 711 C CA . ASP A 1 92 ? 8.338 -1.140 -11.110 1.00 74.00 92 ASP A CA 1
ATOM 712 C C . ASP A 1 92 ? 8.050 -0.968 -9.607 1.00 74.00 92 ASP A C 1
ATOM 714 O O . ASP A 1 92 ? 8.855 -0.384 -8.873 1.00 74.00 92 ASP A O 1
ATOM 718 N N . PRO A 1 93 ? 6.929 -1.514 -9.106 1.00 78.19 93 PRO A N 1
ATOM 719 C CA . PRO A 1 93 ? 6.659 -1.552 -7.682 1.00 78.19 93 PRO A CA 1
ATOM 720 C C . PRO A 1 93 ? 7.644 -2.516 -7.001 1.00 78.19 93 PRO A C 1
ATOM 722 O O . PRO A 1 93 ? 8.151 -3.449 -7.638 1.00 78.19 93 PRO A O 1
ATOM 725 N N . PRO A 1 94 ? 7.883 -2.375 -5.684 1.00 80.69 94 PRO A N 1
ATOM 726 C CA . PRO A 1 94 ? 8.707 -3.327 -4.951 1.00 80.69 94 PRO A CA 1
ATOM 727 C C . PRO A 1 94 ? 8.190 -4.755 -5.173 1.00 80.69 94 PRO A C 1
ATOM 729 O O . PRO A 1 94 ? 6.981 -4.987 -5.102 1.00 80.69 94 PRO A O 1
ATOM 732 N N . ARG A 1 95 ? 9.086 -5.730 -5.398 1.00 75.31 95 ARG A N 1
ATOM 733 C CA . ARG A 1 95 ? 8.709 -7.132 -5.706 1.00 75.31 95 ARG A CA 1
ATOM 734 C C . ARG A 1 95 ? 7.681 -7.716 -4.732 1.00 75.31 95 ARG A C 1
ATOM 736 O O . ARG A 1 95 ? 6.794 -8.455 -5.142 1.00 75.31 95 ARG A O 1
ATOM 743 N N . ASN A 1 96 ? 7.774 -7.332 -3.461 1.00 79.94 96 ASN A N 1
ATOM 744 C CA . ASN A 1 96 ? 6.919 -7.832 -2.387 1.00 79.94 96 ASN A CA 1
ATOM 745 C C . ASN A 1 96 ? 5.657 -6.988 -2.162 1.00 79.94 96 ASN A C 1
ATOM 747 O O . ASN A 1 96 ? 4.935 -7.250 -1.207 1.00 79.94 96 ASN A O 1
ATOM 751 N N . PHE A 1 97 ? 5.420 -5.944 -2.963 1.00 84.00 97 PHE A N 1
ATOM 752 C CA . PHE A 1 97 ? 4.272 -5.048 -2.816 1.00 84.00 97 PHE A CA 1
ATOM 753 C C . PHE A 1 97 ? 3.019 -5.617 -3.485 1.00 84.00 97 PHE A C 1
ATOM 755 O O . PHE A 1 97 ? 1.912 -5.479 -2.965 1.00 84.00 97 PHE A O 1
ATOM 762 N N . ASN A 1 98 ? 3.184 -6.335 -4.598 1.00 84.12 98 ASN A N 1
ATOM 763 C CA . ASN A 1 98 ? 2.078 -7.072 -5.188 1.00 84.12 98 ASN A CA 1
ATOM 764 C C . ASN A 1 98 ? 1.662 -8.211 -4.249 1.00 84.12 98 ASN A C 1
ATOM 766 O O . ASN A 1 98 ? 2.484 -9.036 -3.862 1.00 84.12 98 ASN A O 1
ATOM 770 N N . ASN A 1 99 ? 0.382 -8.270 -3.887 1.00 82.62 99 ASN A N 1
ATOM 771 C CA . ASN A 1 99 ? -0.178 -9.226 -2.929 1.00 82.62 99 ASN A CA 1
ATOM 772 C C . ASN A 1 99 ? 0.323 -9.081 -1.488 1.00 82.62 99 ASN A C 1
ATOM 774 O O . ASN A 1 99 ? 0.049 -9.958 -0.662 1.00 82.62 99 ASN A O 1
ATOM 778 N N . ARG A 1 100 ? 0.981 -7.961 -1.162 1.00 86.62 100 ARG A N 1
ATOM 779 C CA . ARG A 1 100 ? 1.405 -7.646 0.201 1.00 86.62 100 ARG A CA 1
ATOM 780 C C . ARG A 1 100 ? 0.200 -7.563 1.116 1.00 86.62 100 ARG A C 1
ATOM 782 O O . ARG A 1 100 ? -0.732 -6.809 0.839 1.00 86.62 100 ARG A O 1
ATOM 789 N N . ARG A 1 101 ? 0.225 -8.321 2.209 1.00 87.38 101 ARG A N 1
ATOM 790 C CA . ARG A 1 101 ? -0.782 -8.220 3.264 1.00 87.38 101 ARG A CA 1
ATOM 791 C C . ARG A 1 101 ? -0.305 -7.237 4.318 1.00 87.38 101 ARG A C 1
ATOM 793 O O . ARG A 1 101 ? 0.862 -7.262 4.695 1.00 87.38 101 ARG A O 1
ATOM 800 N N . PHE A 1 102 ? -1.214 -6.405 4.793 1.00 86.06 102 PHE A N 1
ATOM 801 C CA . PHE A 1 102 ? -0.969 -5.482 5.889 1.00 86.06 102 PHE A CA 1
ATOM 802 C C . PHE A 1 102 ? -2.185 -5.450 6.806 1.00 86.06 102 PHE A C 1
ATOM 804 O O . PHE A 1 102 ? -3.303 -5.765 6.393 1.00 86.06 102 PHE A O 1
ATOM 811 N N . GLN A 1 103 ? -1.957 -5.108 8.068 1.00 85.19 103 GLN A N 1
ATOM 812 C CA . GLN A 1 103 ? -3.018 -4.972 9.055 1.00 85.19 103 GLN A CA 1
ATOM 813 C C . GLN A 1 103 ? -3.261 -3.500 9.342 1.00 85.19 103 GLN A C 1
ATOM 815 O O . GLN A 1 103 ? -2.327 -2.729 9.560 1.00 85.19 103 GLN A O 1
ATOM 820 N N . VAL A 1 104 ? -4.532 -3.124 9.342 1.00 83.31 104 VAL A N 1
ATOM 821 C CA . VAL A 1 104 ? -4.989 -1.800 9.751 1.00 83.31 104 VAL A CA 1
ATOM 822 C C . VAL A 1 104 ? -5.714 -1.964 11.071 1.00 83.31 104 VAL A C 1
ATOM 824 O O . VAL A 1 104 ? -6.720 -2.668 11.150 1.00 83.31 104 VAL A O 1
ATOM 827 N N . THR A 1 105 ? -5.200 -1.318 12.110 1.00 83.56 105 THR A N 1
ATOM 828 C CA . THR A 1 105 ? -5.877 -1.259 13.402 1.00 83.56 105 THR A CA 1
ATOM 829 C C . THR A 1 105 ? -6.863 -0.101 13.369 1.00 83.56 105 THR A C 1
ATOM 831 O O . THR A 1 105 ? -6.477 1.058 13.231 1.00 83.56 105 THR A O 1
ATOM 834 N N . VAL A 1 106 ? -8.148 -0.419 13.475 1.00 81.25 106 VAL A N 1
ATOM 835 C CA . VAL A 1 106 ? -9.242 0.554 13.502 1.00 81.25 106 VAL A CA 1
ATOM 836 C C . VAL A 1 106 ? -9.891 0.534 14.882 1.00 81.25 106 VAL A C 1
ATOM 838 O O . VAL A 1 106 ? -10.065 -0.530 15.471 1.00 81.25 106 VAL A O 1
ATOM 841 N N . SER A 1 107 ? -10.224 1.703 15.423 1.00 78.69 107 SER A N 1
ATOM 842 C CA . SER A 1 107 ? -10.903 1.808 16.719 1.00 78.69 107 SER A CA 1
ATOM 843 C C . SER A 1 107 ? -12.415 1.832 16.510 1.00 78.69 107 SER A C 1
ATOM 845 O O . SER A 1 107 ? -12.929 2.730 15.848 1.00 78.69 107 SER A O 1
ATOM 847 N N . ASP A 1 108 ? -13.112 0.835 17.050 1.00 76.94 108 ASP A N 1
ATOM 848 C CA . ASP A 1 108 ? -14.562 0.654 17.002 1.00 76.94 108 ASP A CA 1
ATOM 849 C C . ASP A 1 108 ? -15.130 0.714 18.425 1.00 76.94 108 ASP A C 1
ATOM 851 O O . ASP A 1 108 ? -14.902 -0.208 19.210 1.00 76.94 108 ASP A O 1
ATOM 855 N N . ASN A 1 109 ? -15.848 1.784 18.781 1.00 74.50 109 ASN A N 1
ATOM 856 C CA . ASN A 1 109 ? -16.449 1.960 20.114 1.00 74.50 109 ASN A CA 1
ATOM 857 C C . ASN A 1 109 ? -15.465 1.700 21.278 1.00 74.50 109 ASN A C 1
ATOM 859 O O . ASN A 1 109 ? -15.781 0.999 22.238 1.00 74.50 109 ASN A O 1
ATOM 863 N N . GLY A 1 110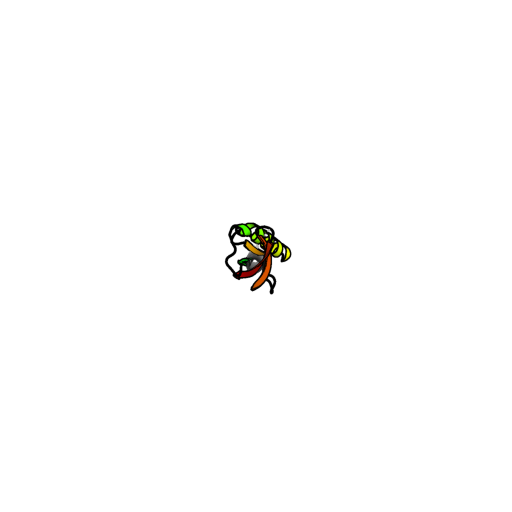 ? -14.237 2.220 21.166 1.00 74.31 110 GLY A N 1
ATOM 864 C CA . GLY A 1 110 ? -13.190 2.057 22.182 1.00 74.31 110 GLY A CA 1
ATOM 865 C C . GLY A 1 110 ? -12.468 0.705 22.155 1.00 74.31 110 GLY A C 1
ATOM 866 O O . GLY A 1 110 ? -11.605 0.460 22.995 1.00 74.31 110 GLY A O 1
ATOM 867 N N . ARG A 1 111 ? -12.778 -0.173 21.193 1.00 77.75 111 ARG A N 1
ATOM 868 C CA . ARG A 1 111 ? -12.077 -1.445 20.980 1.00 77.75 111 ARG A CA 1
ATOM 869 C C . ARG A 1 111 ? -11.278 -1.403 19.686 1.00 77.75 111 ARG A C 1
ATOM 871 O O . ARG A 1 111 ? -11.816 -1.131 18.616 1.00 77.75 111 ARG A O 1
ATOM 878 N N . ASN A 1 112 ? -9.997 -1.735 19.772 1.00 81.06 112 ASN A N 1
ATOM 879 C CA . ASN A 1 112 ? -9.149 -1.871 18.596 1.00 81.06 112 ASN A CA 1
ATOM 880 C C . ASN A 1 112 ? -9.485 -3.178 17.869 1.00 81.06 112 ASN A C 1
ATOM 882 O O . ASN A 1 112 ? -9.397 -4.261 18.445 1.00 81.06 112 ASN A O 1
ATOM 886 N N . ARG A 1 113 ? -9.862 -3.078 16.595 1.00 80.56 113 ARG A N 1
ATOM 887 C CA . ARG A 1 113 ? -10.044 -4.212 15.689 1.00 80.56 113 ARG A CA 1
ATOM 888 C C . ARG A 1 113 ? -8.960 -4.183 14.627 1.00 80.56 113 ARG A C 1
ATOM 890 O O . ARG A 1 113 ? -8.699 -3.142 14.031 1.00 80.56 113 ARG A O 1
ATOM 897 N N . ASN A 1 114 ? -8.367 -5.337 14.354 1.00 82.94 114 ASN A N 1
ATOM 898 C CA . ASN A 1 114 ? -7.416 -5.479 13.261 1.00 82.94 114 ASN A CA 1
ATOM 899 C C . ASN A 1 114 ? -8.149 -5.943 12.006 1.00 82.94 114 ASN A C 1
ATOM 901 O O . ASN A 1 114 ? -8.813 -6.978 12.002 1.00 82.94 114 ASN A O 1
ATOM 905 N N . VAL A 1 115 ? -8.015 -5.166 10.939 1.00 83.25 115 VAL A N 1
ATOM 906 C CA . VAL A 1 115 ? -8.544 -5.477 9.616 1.00 83.25 115 VAL A CA 1
ATOM 907 C C . VAL A 1 115 ? -7.376 -5.900 8.744 1.00 83.25 115 VAL A C 1
ATOM 909 O O . VAL A 1 115 ? -6.437 -5.132 8.530 1.00 83.25 115 VAL A O 1
ATOM 912 N N . ASN A 1 116 ? -7.437 -7.124 8.228 1.00 87.88 116 ASN A N 1
ATOM 913 C CA . ASN A 1 116 ? -6.479 -7.589 7.236 1.00 87.88 116 ASN A CA 1
ATOM 914 C C . ASN A 1 116 ? -6.795 -6.943 5.888 1.00 87.88 116 ASN A C 1
ATOM 916 O O . ASN A 1 116 ? -7.945 -6.933 5.446 1.00 87.88 116 ASN A O 1
ATOM 920 N N . ALA A 1 117 ? -5.772 -6.449 5.211 1.00 88.25 117 ALA A N 1
ATOM 921 C CA . ALA A 1 117 ? -5.872 -5.870 3.888 1.00 88.25 117 ALA A CA 1
ATOM 922 C C . ALA A 1 117 ? -4.744 -6.362 2.993 1.00 88.25 117 ALA A C 1
ATOM 924 O O . ALA A 1 117 ? -3.740 -6.905 3.457 1.00 88.25 117 ALA A O 1
ATOM 925 N N . ARG A 1 118 ? -4.941 -6.216 1.687 1.00 90.19 118 ARG A N 1
ATOM 926 C CA . ARG A 1 118 ? -4.010 -6.678 0.668 1.00 90.19 118 ARG A CA 1
ATOM 927 C C . ARG A 1 118 ? -3.833 -5.627 -0.413 1.00 90.19 118 ARG A C 1
ATOM 929 O O . ARG A 1 118 ? -4.810 -5.054 -0.890 1.00 90.19 118 ARG A O 1
ATOM 936 N N . TRP A 1 119 ? -2.591 -5.445 -0.836 1.00 89.62 119 TRP A N 1
ATOM 937 C CA . TRP A 1 119 ? -2.243 -4.722 -2.049 1.00 89.62 119 TRP A CA 1
ATOM 938 C C . TRP A 1 119 ? -2.371 -5.627 -3.269 1.00 89.62 119 TRP A C 1
ATOM 940 O O . TRP A 1 119 ? -1.943 -6.778 -3.252 1.00 89.62 119 TRP A O 1
ATOM 950 N N . SER A 1 120 ? -2.946 -5.113 -4.345 1.00 87.81 120 SER A N 1
ATOM 951 C CA . SER A 1 120 ? -3.005 -5.776 -5.643 1.00 87.81 120 SER A CA 1
ATOM 952 C C . SER A 1 120 ? -2.531 -4.800 -6.704 1.00 87.81 120 SER A C 1
ATOM 954 O O . SER A 1 120 ? -3.143 -3.750 -6.902 1.00 87.81 120 SER A O 1
ATOM 956 N N . CYS A 1 121 ? -1.423 -5.135 -7.355 1.00 84.81 121 CYS A N 1
ATOM 957 C CA . CYS A 1 121 ? -0.865 -4.336 -8.434 1.00 84.81 121 CYS A CA 1
ATOM 958 C C . CYS A 1 121 ? -1.412 -4.830 -9.768 1.00 84.81 121 CYS A C 1
ATOM 960 O O . CYS A 1 121 ? -1.353 -6.028 -10.052 1.00 84.81 121 CYS A O 1
ATOM 962 N N . ARG A 1 122 ? -1.943 -3.910 -10.576 1.00 71.19 122 ARG A N 1
ATOM 963 C CA . ARG A 1 122 ? -2.229 -4.167 -11.988 1.00 71.19 122 ARG A CA 1
ATOM 964 C C . ARG A 1 122 ? -1.085 -3.578 -12.808 1.00 71.19 122 ARG A C 1
ATOM 966 O O . ARG A 1 122 ? -0.678 -2.446 -12.556 1.00 71.19 122 ARG A O 1
ATOM 973 N N . ARG A 1 123 ? -0.544 -4.405 -13.699 1.00 59.97 123 ARG A N 1
ATOM 974 C CA . ARG A 1 123 ? 0.385 -3.996 -14.754 1.00 59.97 123 ARG A CA 1
ATOM 975 C C . ARG A 1 123 ? -0.417 -3.618 -15.984 1.00 59.97 123 ARG A C 1
ATOM 977 O O . ARG A 1 123 ? -1.468 -4.271 -16.183 1.00 59.97 123 ARG A O 1
#

Foldseek 3Di:
DDDDDDDDPDDPPVPPVVVVVVVVVVVVVVVVVCVVVVVPQAPWKKKKKDWPDDDDPVCLQQVLVVVCVVLVVQVWHWDDDSNIIMTIDRHDGDPCQAQNKDWGFDQDPNDTDTIIMGIHIDD

Solvent-accessible surface area (backbone atoms only — not comparable to full-atom values): 7223 Å² total; per-residue (Å²): 140,87,84,89,85,87,84,73,99,74,84,80,68,70,66,64,59,52,55,54,57,55,50,52,53,52,52,52,52,52,52,51,50,52,49,58,62,58,66,67,69,71,50,65,30,44,27,36,49,44,63,79,58,91,74,58,74,91,44,23,58,64,45,23,55,50,52,37,50,52,24,45,74,70,71,22,47,60,42,77,48,50,86,45,28,26,23,38,18,94,26,83,63,58,86,69,48,53,66,29,71,49,74,42,79,43,77,55,96,90,40,79,41,78,43,55,26,32,28,45,58,52,127

Nearest PDB structures (foldseek):
  2j0w-assembly1_A  TM=5.143E-01  e=8.573E+00  Escherichia coli
  7c1h-assembly2_B  TM=2.638E-01  e=2.266E+00  Mycetohabitans rhizoxinica HKI 454
  7c1k-assembly5_D  TM=2.729E-01  e=3.906E+00  Mycetohabitans rhizoxinica HKI 454
  7c1h-assembly4_D  TM=2.626E-01  e=4.975E+00  Mycetohabitans rhizoxinica HKI 454
  7c1k-assembly1_A  TM=2.780E-01  e=4.408E+00  Mycetohabitans rhizoxinica HKI 454

Secondary structure (DSSP, 8-state):
------------SHHHHHHHHHHHHHHHHHHHHHHHHHGGG--B-EEEEEESS---GGGHHHHHHHHHHHHHHTTPEEEEETTEEEEE-SBSPPTTTTT-EEEEEEEETTEEEEEEEEEEEE-

Organism: NCBI:txid2664923

Sequence (123 aa):
MPRSSKTPLSINIINDTQTDLLKDINKFTLLFWFFLLGAASVYASTCTASPQGNLDRRFDQSFARQAQRECRSAGGSPKGNNNRPACDFRGDPPRNFNNRRFQVTVSDNGRNRNVNARWSCRR

Mean predicted aligned error: 15.94 Å

pLDDT: mean 71.45, std 16.69, range [30.25, 90.19]

Radius of gyration: 32.1 Å; Cα contacts (8 Å, |Δi|>4): 160; chains: 1; bounding box: 67×49×99 Å